Protein AF-A0A9E4RJ69-F1 (afdb_monomer_lite)

pLDDT: mean 90.17, std 10.04, range [45.06, 98.38]

Foldseek 3Di:
DDDDDDAQWPDNVDAPPVTDGNPPDPVSVVVNVVVVCDPDHDCVPDDDDPVCVVVVVVVVLVVVQVVCVVVVHHGPPDDDDPPDDDDCPCVVVVVVVVVVVVVVVVVVD

Radius of gyration: 20.39 Å; chains: 1; bounding box: 52×43×47 Å

Structure (mmCIF, N/CA/C/O backbone):
data_AF-A0A9E4RJ69-F1
#
_entry.id   AF-A0A9E4RJ69-F1
#
loop_
_atom_site.group_PDB
_atom_site.id
_atom_site.type_symbol
_atom_site.label_atom_id
_atom_site.label_alt_id
_atom_site.label_comp_id
_atom_site.label_asym_id
_atom_site.label_entity_id
_atom_site.label_seq_id
_atom_site.pdbx_PDB_ins_code
_atom_site.Cartn_x
_atom_site.Cartn_y
_atom_site.Cartn_z
_atom_site.occupancy
_atom_site.B_iso_or_equiv
_atom_site.auth_seq_id
_atom_site.auth_comp_id
_atom_site.auth_asym_id
_atom_site.auth_atom_id
_atom_site.pdbx_PDB_model_num
ATOM 1 N N . GLU A 1 1 ? 2.778 24.071 -8.320 1.00 81.25 1 GLU A N 1
ATOM 2 C CA . GLU A 1 1 ? 2.740 23.656 -9.735 1.00 81.25 1 GLU A CA 1
ATOM 3 C C . GLU A 1 1 ? 2.810 22.138 -9.754 1.00 81.25 1 GLU A C 1
ATOM 5 O O . GLU A 1 1 ? 3.580 21.596 -8.971 1.00 81.25 1 GLU A O 1
ATOM 10 N N . ILE A 1 2 ? 1.925 21.459 -10.487 1.00 87.00 2 ILE A N 1
ATOM 11 C CA . ILE A 1 2 ? 1.915 19.990 -10.557 1.00 87.00 2 ILE A CA 1
ATOM 12 C C . ILE A 1 2 ? 2.711 19.604 -11.798 1.00 87.00 2 ILE A C 1
ATOM 14 O O . ILE A 1 2 ? 2.325 19.977 -12.904 1.00 87.00 2 ILE A O 1
ATOM 18 N N . THR A 1 3 ? 3.806 18.877 -11.606 1.00 88.12 3 THR A N 1
ATOM 19 C CA . THR A 1 3 ? 4.625 18.344 -12.698 1.00 88.12 3 THR A CA 1
ATOM 20 C C . THR A 1 3 ? 4.252 16.886 -12.918 1.00 88.12 3 THR A C 1
ATOM 22 O O . THR A 1 3 ? 4.250 16.104 -11.969 1.00 88.12 3 THR A O 1
ATOM 25 N N . PHE A 1 4 ? 3.929 16.527 -14.158 1.00 85.69 4 PHE A N 1
ATOM 26 C CA . PHE A 1 4 ? 3.697 15.140 -14.548 1.00 85.69 4 PHE A CA 1
ATOM 27 C C . PHE A 1 4 ? 5.007 14.513 -15.021 1.00 85.69 4 PHE A C 1
ATOM 29 O O . PHE A 1 4 ? 5.811 15.176 -15.675 1.00 85.69 4 PHE A O 1
ATOM 36 N N . GLU A 1 5 ? 5.221 13.250 -14.668 1.00 84.69 5 GLU A N 1
ATOM 37 C CA . GLU A 1 5 ? 6.328 12.455 -15.199 1.00 84.69 5 GLU A CA 1
ATOM 38 C C . GLU A 1 5 ? 6.026 12.010 -16.637 1.00 84.69 5 GLU A C 1
ATOM 40 O O . GLU A 1 5 ? 4.860 11.911 -17.035 1.00 84.69 5 GLU A O 1
ATOM 45 N N . ASP A 1 6 ? 7.078 11.733 -17.411 1.00 89.19 6 ASP A N 1
ATOM 46 C CA . ASP A 1 6 ? 6.935 11.190 -18.761 1.00 89.19 6 ASP A CA 1
ATOM 47 C C . ASP A 1 6 ? 6.213 9.829 -18.731 1.00 89.19 6 ASP A C 1
ATOM 49 O O . ASP A 1 6 ? 6.414 9.030 -17.807 1.00 89.19 6 ASP A O 1
ATOM 53 N N . PRO A 1 7 ? 5.379 9.523 -19.740 1.00 91.62 7 PRO A N 1
ATOM 54 C CA . PRO A 1 7 ? 4.653 8.266 -19.780 1.00 91.62 7 PRO A CA 1
ATOM 55 C C . PRO A 1 7 ? 5.598 7.064 -19.877 1.00 91.62 7 PRO A C 1
ATOM 57 O O . PRO A 1 7 ? 6.557 7.044 -20.645 1.00 91.62 7 PRO A O 1
ATOM 60 N N . ILE A 1 8 ? 5.262 6.000 -19.148 1.00 94.44 8 ILE A N 1
ATOM 61 C CA . ILE A 1 8 ? 6.026 4.744 -19.123 1.00 94.44 8 ILE A CA 1
ATOM 62 C C . ILE A 1 8 ? 5.605 3.738 -20.212 1.00 94.44 8 ILE A C 1
ATOM 64 O O . ILE A 1 8 ? 5.983 2.567 -20.148 1.00 94.44 8 ILE A O 1
ATOM 68 N N . LYS A 1 9 ? 4.799 4.163 -21.192 1.00 95.75 9 LYS A N 1
ATOM 69 C CA . LYS A 1 9 ? 4.243 3.338 -22.280 1.00 95.75 9 LYS A CA 1
ATOM 70 C C . LYS A 1 9 ? 4.507 4.001 -23.632 1.00 95.75 9 LYS A C 1
ATOM 72 O O . LYS A 1 9 ? 4.456 5.224 -23.716 1.00 95.75 9 LYS A O 1
ATOM 77 N N . GLU A 1 10 ? 4.749 3.206 -24.679 1.00 95.44 10 GLU A N 1
ATOM 78 C CA . GLU A 1 10 ? 4.923 3.713 -26.057 1.00 95.44 10 GLU A CA 1
ATOM 79 C C . GLU A 1 10 ? 3.666 4.446 -26.558 1.00 95.44 10 GLU A C 1
ATOM 81 O O . GLU A 1 10 ? 3.752 5.530 -27.128 1.00 95.44 10 GLU A O 1
ATOM 86 N N . ASP A 1 11 ? 2.496 3.859 -26.301 1.00 95.50 11 ASP A N 1
ATOM 87 C CA . ASP A 1 11 ? 1.180 4.482 -26.463 1.00 95.50 11 ASP A CA 1
ATOM 88 C C . ASP A 1 11 ? 0.513 4.576 -25.075 1.00 95.50 11 ASP A C 1
ATOM 90 O O . ASP A 1 11 ? 0.130 3.531 -24.529 1.00 95.50 11 ASP A O 1
ATOM 94 N N . PRO A 1 12 ? 0.426 5.777 -24.464 1.00 92.38 12 PRO A N 1
ATOM 95 C CA . PRO A 1 12 ? -0.092 5.964 -23.105 1.00 92.38 12 PRO A CA 1
ATOM 96 C C . PRO A 1 12 ? -1.575 5.621 -22.933 1.00 92.38 12 PRO A C 1
ATOM 98 O O . PRO A 1 12 ? -1.985 5.238 -21.835 1.00 92.38 12 PRO A O 1
ATOM 101 N N . GLU A 1 13 ? -2.360 5.724 -24.008 1.00 93.75 13 GLU A N 1
ATOM 102 C CA . GLU A 1 13 ? -3.819 5.543 -23.995 1.00 93.75 13 GLU A CA 1
ATOM 103 C C . GLU A 1 13 ? -4.234 4.068 -24.032 1.00 93.75 13 GLU A C 1
ATOM 105 O O . GLU A 1 13 ? -5.389 3.719 -23.785 1.00 93.75 13 GLU A O 1
ATOM 110 N N . LYS A 1 14 ? -3.292 3.180 -24.350 1.00 93.56 14 LYS A N 1
ATOM 111 C CA . LYS A 1 14 ? -3.516 1.738 -24.420 1.00 93.56 14 LYS A CA 1
ATOM 112 C C . LYS A 1 14 ? -2.997 1.047 -23.166 1.00 93.56 14 LYS A C 1
ATOM 114 O O . LYS A 1 14 ? -2.117 1.552 -22.466 1.00 93.56 14 LYS A O 1
ATOM 119 N N . SER A 1 15 ? -3.533 -0.134 -22.897 1.00 91.56 15 SER A N 1
ATOM 120 C CA . SER A 1 15 ? -3.028 -1.037 -21.863 1.00 91.56 15 SER A CA 1
ATOM 121 C C . SER A 1 15 ? -2.344 -2.236 -22.507 1.00 91.56 15 SER A C 1
ATOM 123 O O . SER A 1 15 ? -2.249 -2.347 -23.727 1.00 91.56 15 SER A O 1
ATOM 125 N N . HIS A 1 16 ? -1.777 -3.107 -21.681 1.00 89.25 16 HIS A N 1
ATOM 126 C CA . HIS A 1 16 ? -1.263 -4.381 -22.157 1.00 89.25 16 HIS A CA 1
ATOM 127 C C . HIS A 1 16 ? -2.414 -5.315 -22.575 1.00 89.25 16 HIS A C 1
ATOM 129 O O . HIS A 1 16 ? -3.365 -5.452 -21.799 1.00 89.25 16 HIS A O 1
ATOM 135 N N . PRO A 1 17 ? -2.279 -6.066 -23.689 1.00 92.81 17 PRO A N 1
ATOM 136 C CA . PRO A 1 17 ? -1.079 -6.226 -24.527 1.00 92.81 17 PRO A CA 1
ATOM 137 C C . PRO A 1 17 ? -0.951 -5.241 -25.704 1.00 92.81 17 PRO A C 1
ATOM 139 O O . PRO A 1 17 ? -0.024 -5.372 -26.503 1.00 92.81 17 PRO A O 1
ATOM 142 N N . GLU A 1 18 ? -1.863 -4.280 -25.853 1.00 95.56 18 GLU A N 1
ATOM 143 C CA . GLU A 1 18 ? -1.947 -3.386 -27.017 1.00 95.56 18 GLU A CA 1
ATOM 144 C C . GLU A 1 18 ? -0.856 -2.298 -27.070 1.00 95.56 18 GLU A C 1
ATOM 146 O O . GLU A 1 18 ? -0.714 -1.618 -28.089 1.00 95.56 18 GLU A O 1
ATOM 151 N N . THR A 1 19 ? -0.078 -2.134 -25.999 1.00 95.50 19 THR A N 1
ATOM 152 C CA . THR A 1 19 ? 1.088 -1.243 -25.917 1.00 95.50 19 THR A CA 1
ATOM 153 C C . THR A 1 19 ? 2.246 -1.907 -25.179 1.00 95.50 19 THR A C 1
ATOM 155 O O . THR A 1 19 ? 2.074 -2.910 -24.480 1.00 95.50 19 THR A O 1
ATOM 158 N N . ARG A 1 20 ? 3.445 -1.341 -25.331 1.00 95.06 20 ARG A N 1
ATOM 159 C CA . ARG A 1 20 ? 4.662 -1.792 -24.648 1.00 95.06 20 ARG A CA 1
ATOM 160 C C . ARG A 1 20 ? 5.077 -0.804 -23.570 1.00 95.06 20 ARG A C 1
ATOM 162 O O . ARG A 1 20 ? 4.944 0.406 -23.736 1.00 95.06 20 ARG A O 1
ATOM 169 N N . PHE A 1 21 ? 5.621 -1.346 -22.485 1.00 95.94 21 PHE A N 1
ATOM 170 C CA . PHE A 1 21 ? 6.162 -0.568 -21.378 1.00 95.94 21 PHE A CA 1
ATOM 171 C C . PHE A 1 21 ? 7.646 -0.252 -21.578 1.00 95.94 21 PHE A C 1
ATOM 173 O O . PHE A 1 21 ? 8.420 -1.089 -22.047 1.00 95.94 21 PHE A O 1
ATOM 180 N N . ILE A 1 22 ? 8.047 0.941 -21.150 1.00 95.62 22 ILE A N 1
ATOM 181 C CA . ILE A 1 22 ? 9.424 1.436 -21.158 1.00 95.62 22 ILE A CA 1
ATOM 182 C C . ILE A 1 22 ? 10.045 1.141 -19.783 1.00 95.62 22 ILE A C 1
ATOM 184 O O . ILE A 1 22 ? 9.819 1.857 -18.811 1.00 95.62 22 ILE A O 1
ATOM 188 N N . LEU A 1 23 ? 10.836 0.071 -19.673 1.00 94.75 23 LEU A N 1
ATOM 189 C CA . LEU A 1 23 ? 11.252 -0.527 -18.388 1.00 94.75 23 LEU A CA 1
ATOM 190 C C . LEU A 1 23 ? 12.640 -0.082 -17.881 1.00 94.75 23 LEU A C 1
ATOM 192 O O . LEU A 1 23 ? 13.362 -0.854 -17.247 1.00 94.75 23 LEU A O 1
ATOM 196 N N . HIS A 1 24 ? 13.044 1.155 -18.175 1.00 93.62 24 HIS A N 1
ATOM 197 C CA . HIS A 1 24 ? 14.380 1.667 -17.834 1.00 93.62 24 HIS A CA 1
ATOM 198 C C . HIS A 1 24 ? 14.538 2.131 -16.378 1.00 93.62 24 HIS A C 1
ATOM 200 O O . HIS A 1 24 ? 15.657 2.428 -15.962 1.00 93.62 24 HIS A O 1
ATOM 206 N N . SER A 1 25 ? 13.456 2.185 -15.596 1.00 91.44 25 SER A N 1
ATOM 207 C CA . SER A 1 25 ? 13.493 2.556 -14.182 1.00 91.44 25 SER A CA 1
ATOM 208 C C . SER A 1 25 ? 12.778 1.517 -13.320 1.00 91.44 25 SER A C 1
ATOM 210 O O . SER A 1 25 ? 11.926 0.770 -13.797 1.00 91.44 25 SER A O 1
ATOM 212 N N . VAL A 1 26 ? 13.115 1.477 -12.029 1.00 91.50 26 VAL A N 1
ATOM 213 C CA . VAL A 1 26 ? 12.423 0.614 -11.056 1.00 91.50 26 VAL A CA 1
ATOM 214 C C . VAL A 1 26 ? 10.936 0.968 -10.998 1.00 91.50 26 VAL A C 1
ATOM 216 O O . VAL A 1 26 ? 10.091 0.084 -11.074 1.00 91.50 26 VAL A O 1
ATOM 219 N N . ASN A 1 27 ? 10.612 2.264 -10.988 1.00 91.31 27 ASN A N 1
ATOM 220 C CA . ASN A 1 27 ? 9.226 2.726 -10.972 1.00 91.31 27 ASN A CA 1
ATOM 221 C C . ASN A 1 27 ? 8.441 2.226 -12.189 1.00 91.31 27 ASN A C 1
ATOM 223 O O . ASN A 1 27 ? 7.310 1.776 -12.031 1.00 91.31 27 ASN A O 1
ATOM 227 N N . SER A 1 28 ? 9.022 2.267 -13.394 1.00 94.00 28 SER A N 1
ATOM 228 C CA . SER A 1 28 ? 8.312 1.801 -14.587 1.00 94.00 28 SER A CA 1
ATOM 229 C C . SER A 1 28 ? 8.172 0.277 -14.635 1.00 94.00 28 SER A C 1
ATOM 231 O O . SER A 1 28 ? 7.177 -0.231 -15.151 1.00 94.00 28 SER A O 1
ATOM 233 N N . GLN A 1 29 ? 9.116 -0.458 -14.039 1.00 95.00 29 GLN A N 1
ATOM 234 C CA . GLN A 1 29 ? 9.014 -1.907 -13.840 1.00 95.00 29 GLN A CA 1
ATOM 235 C C . GLN A 1 29 ? 7.881 -2.281 -12.879 1.00 95.00 29 GLN A C 1
ATOM 237 O O . GLN A 1 29 ? 7.063 -3.141 -13.215 1.00 95.00 29 GLN A O 1
ATOM 242 N N . ASP A 1 30 ? 7.784 -1.602 -11.737 1.00 95.62 30 ASP A N 1
ATOM 243 C CA . ASP A 1 30 ? 6.727 -1.842 -10.752 1.00 95.62 30 ASP A CA 1
ATOM 244 C C . ASP A 1 30 ? 5.348 -1.446 -11.290 1.00 95.62 30 ASP A C 1
ATOM 246 O O . ASP A 1 30 ? 4.390 -2.212 -11.183 1.00 95.62 30 ASP A O 1
ATOM 250 N N . GLN A 1 31 ? 5.244 -0.286 -11.943 1.00 93.44 31 GLN A N 1
ATOM 251 C CA . GLN A 1 31 ? 3.994 0.182 -12.546 1.00 93.44 31 GLN A CA 1
ATOM 252 C C . GLN A 1 31 ? 3.482 -0.780 -13.625 1.00 93.44 31 GLN A C 1
ATOM 254 O O . GLN A 1 31 ? 2.292 -1.099 -13.639 1.00 93.44 31 GLN A O 1
ATOM 259 N N . MET A 1 32 ? 4.371 -1.306 -14.478 1.00 95.56 32 MET A N 1
ATOM 260 C CA . MET A 1 32 ? 4.012 -2.354 -15.436 1.00 95.56 32 MET A CA 1
ATOM 261 C C . MET A 1 32 ? 3.453 -3.591 -14.725 1.00 95.56 32 MET A C 1
ATOM 263 O O . MET A 1 32 ? 2.393 -4.101 -15.100 1.00 95.56 32 MET A O 1
ATOM 267 N N . ALA A 1 33 ? 4.128 -4.058 -13.671 1.00 94.94 33 ALA A N 1
ATOM 268 C CA . ALA A 1 33 ? 3.688 -5.218 -12.905 1.00 94.94 33 ALA A CA 1
ATOM 269 C C . ALA A 1 33 ? 2.340 -4.983 -12.198 1.00 94.94 33 ALA A C 1
ATOM 271 O O . ALA A 1 33 ? 1.585 -5.933 -11.992 1.00 94.94 33 ALA A O 1
ATOM 272 N N . TRP A 1 34 ? 2.007 -3.745 -11.824 1.00 93.00 34 TRP A N 1
ATOM 273 C CA . TRP A 1 34 ? 0.706 -3.403 -11.243 1.00 93.00 34 TRP A CA 1
ATOM 274 C C . TRP A 1 34 ? -0.405 -3.342 -12.293 1.00 93.00 34 TRP A C 1
ATOM 276 O O . TRP A 1 34 ? -1.435 -3.990 -12.109 1.00 93.00 34 TRP A O 1
ATOM 286 N N . GLU A 1 35 ? -0.203 -2.613 -13.396 1.00 93.50 35 GLU A N 1
ATOM 287 C CA . GLU A 1 35 ? -1.229 -2.406 -14.434 1.00 93.50 35 GLU A CA 1
ATOM 288 C C . GLU A 1 35 ? -1.636 -3.731 -15.094 1.00 93.50 35 GLU A C 1
ATOM 290 O O . GLU A 1 35 ? -2.820 -4.006 -15.298 1.00 93.50 35 GLU A O 1
ATOM 295 N N . THR A 1 36 ? -0.662 -4.598 -15.373 1.00 93.81 36 THR A N 1
ATOM 296 C CA . THR A 1 36 ? -0.889 -5.870 -16.081 1.00 93.81 36 THR A CA 1
ATOM 297 C C . THR A 1 36 ? -1.700 -6.899 -15.286 1.00 93.81 36 THR A C 1
ATOM 299 O O . THR A 1 36 ? -2.207 -7.855 -15.871 1.00 93.81 36 THR A O 1
ATOM 302 N N . GLN A 1 37 ? -1.910 -6.695 -13.980 1.00 92.31 37 GLN A N 1
ATOM 303 C CA . GLN A 1 37 ? -2.815 -7.523 -13.168 1.00 92.31 37 GLN A CA 1
ATOM 304 C C . GLN A 1 37 ? -4.303 -7.196 -13.396 1.00 92.31 37 GLN A C 1
ATOM 306 O O . GLN A 1 37 ? -5.176 -7.863 -12.827 1.00 92.31 37 GLN A O 1
ATOM 311 N N . GLY A 1 38 ? -4.590 -6.172 -14.204 1.00 90.50 38 GLY A N 1
ATOM 312 C CA . GLY A 1 38 ? -5.923 -5.696 -14.546 1.00 90.50 38 GLY A CA 1
ATOM 313 C C . GLY A 1 38 ? -6.527 -4.738 -13.507 1.00 90.50 38 GLY A C 1
ATOM 314 O O . GLY A 1 38 ? -6.050 -4.670 -12.373 1.00 90.50 38 GLY A O 1
ATOM 315 N N . PRO A 1 39 ? -7.615 -4.021 -13.860 1.00 89.25 39 PRO A N 1
ATOM 316 C CA . PRO A 1 39 ? -8.204 -2.975 -13.012 1.00 89.25 39 PRO A CA 1
ATOM 317 C C . PRO A 1 39 ? -8.651 -3.463 -11.628 1.00 89.25 39 PRO A C 1
ATOM 319 O O . PRO A 1 39 ? -8.515 -2.755 -10.634 1.00 89.25 39 PRO A O 1
ATOM 322 N N . ILE A 1 40 ? -9.191 -4.685 -11.564 1.00 91.12 40 ILE A N 1
ATOM 323 C CA . ILE A 1 40 ? -9.533 -5.386 -10.325 1.00 91.12 40 ILE A CA 1
ATOM 324 C C . ILE A 1 40 ? -9.065 -6.827 -10.479 1.00 91.12 40 ILE A C 1
ATOM 326 O O . ILE A 1 40 ? -9.705 -7.645 -11.141 1.00 91.12 40 ILE A O 1
ATOM 330 N N . SER A 1 41 ? -7.931 -7.151 -9.872 1.00 90.38 41 SER A N 1
ATOM 331 C CA . SER A 1 41 ? -7.358 -8.490 -9.987 1.00 90.38 41 SER A CA 1
ATOM 332 C C . SER A 1 41 ? -8.173 -9.518 -9.196 1.00 90.38 41 SER A C 1
ATOM 334 O O . SER A 1 41 ? -8.478 -9.316 -8.016 1.00 90.38 41 SER A O 1
ATOM 336 N N . ASN A 1 42 ? -8.468 -10.668 -9.806 1.00 91.75 42 ASN A N 1
ATOM 337 C CA . ASN A 1 42 ? -9.126 -11.780 -9.121 1.00 91.75 42 ASN A CA 1
ATOM 338 C C . ASN A 1 42 ? -8.152 -12.500 -8.169 1.00 91.75 42 ASN A C 1
ATOM 340 O O . ASN A 1 42 ? -7.424 -13.409 -8.563 1.00 91.75 42 ASN A O 1
ATOM 344 N N . ARG A 1 43 ? -8.169 -12.120 -6.888 1.00 90.88 43 ARG A N 1
ATOM 345 C CA . ARG A 1 43 ? -7.283 -12.690 -5.857 1.00 90.88 43 ARG A CA 1
ATOM 346 C C . ARG A 1 43 ? -7.713 -14.064 -5.335 1.00 90.88 43 ARG A C 1
ATOM 348 O O . ARG A 1 43 ? -6.981 -14.648 -4.544 1.00 90.88 43 ARG A O 1
ATOM 355 N N . ALA A 1 44 ? -8.869 -14.594 -5.745 1.00 89.06 44 ALA A N 1
ATOM 356 C CA . ALA A 1 44 ? -9.327 -15.912 -5.292 1.00 89.06 44 ALA A CA 1
ATOM 357 C C . ALA A 1 44 ? -8.496 -17.068 -5.880 1.00 89.06 44 ALA A C 1
ATOM 359 O O . ALA A 1 44 ? -8.442 -18.140 -5.287 1.00 89.06 44 ALA A O 1
ATOM 360 N N . ALA A 1 45 ? -7.842 -16.842 -7.023 1.00 90.00 45 ALA A N 1
ATOM 361 C CA . ALA A 1 45 ? -6.989 -17.820 -7.701 1.00 90.00 45 ALA A CA 1
ATOM 362 C C . ALA A 1 45 ? -5.488 -17.662 -7.375 1.00 90.00 45 ALA A C 1
ATOM 364 O O . ALA A 1 45 ? -4.644 -18.354 -7.945 1.00 90.00 45 ALA A O 1
ATOM 365 N N . GLU A 1 46 ? -5.134 -16.722 -6.499 1.00 92.44 46 GLU A N 1
ATOM 366 C CA . GLU A 1 46 ? -3.744 -16.407 -6.181 1.00 92.44 46 GLU A CA 1
ATOM 367 C C . GLU A 1 46 ? -3.154 -17.429 -5.200 1.00 92.44 46 GLU A C 1
ATOM 369 O O . GLU A 1 46 ? -3.742 -17.726 -4.160 1.00 92.44 46 GLU A O 1
ATOM 374 N N . HIS A 1 47 ? -1.969 -17.949 -5.523 1.00 94.12 47 HIS A N 1
ATOM 375 C CA . HIS A 1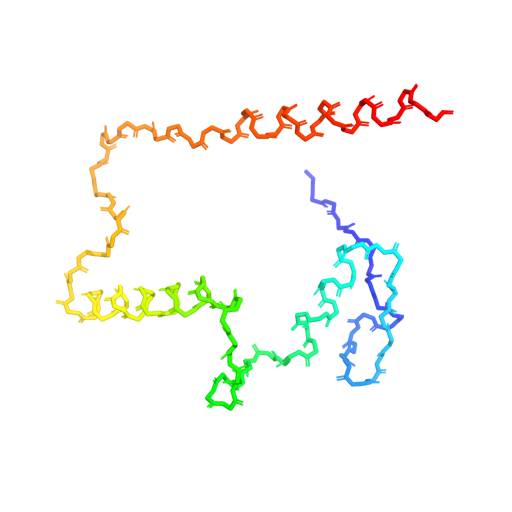 47 ? -1.268 -18.944 -4.713 1.00 94.12 47 HIS A CA 1
ATOM 376 C C . HIS A 1 47 ? -0.122 -18.272 -3.954 1.00 94.12 47 HIS A C 1
ATOM 378 O O . HIS A 1 47 ? 0.971 -18.103 -4.487 1.00 94.12 47 HIS A O 1
ATOM 384 N N . LEU A 1 48 ? -0.390 -17.866 -2.712 1.00 95.00 48 LEU A N 1
ATOM 385 C CA . LEU A 1 48 ? 0.591 -17.210 -1.847 1.00 95.00 48 LEU A CA 1
ATOM 386 C C . LEU A 1 48 ? 1.504 -18.237 -1.167 1.00 95.00 48 LEU A C 1
ATOM 388 O O . LEU A 1 48 ? 1.033 -19.243 -0.631 1.00 95.00 48 LEU A O 1
ATOM 392 N N . SER A 1 49 ? 2.806 -17.962 -1.162 1.00 95.75 49 SER A N 1
ATOM 393 C CA . SER A 1 49 ? 3.827 -18.786 -0.519 1.00 95.75 49 SER A CA 1
ATOM 394 C C . SER A 1 49 ? 4.204 -18.238 0.863 1.00 95.75 49 SER A C 1
ATOM 396 O O . SER A 1 49 ? 3.644 -17.265 1.371 1.00 95.75 49 SER A O 1
ATOM 398 N N . TYR A 1 50 ? 5.178 -18.872 1.514 1.00 96.88 50 TYR A N 1
ATOM 399 C CA . TYR A 1 50 ? 5.633 -18.501 2.854 1.00 96.88 50 TYR A CA 1
ATOM 400 C C . TYR A 1 50 ? 6.230 -17.083 2.928 1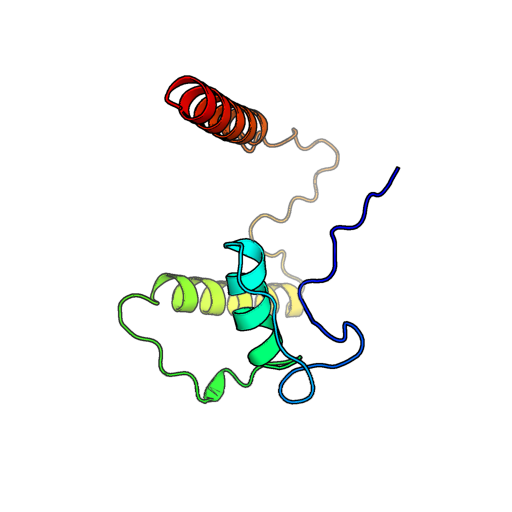.00 96.88 50 TYR A C 1
ATOM 402 O O . TYR A 1 50 ? 6.119 -16.423 3.961 1.00 96.88 50 TYR A O 1
ATOM 410 N N . SER A 1 51 ? 6.831 -16.582 1.847 1.00 97.44 51 SER A N 1
ATOM 411 C CA . SER A 1 51 ? 7.317 -15.196 1.764 1.00 97.44 51 SER A CA 1
ATOM 412 C C . SER A 1 51 ? 6.185 -14.164 1.820 1.00 97.44 51 SER A C 1
ATOM 414 O O . SER A 1 51 ? 6.404 -13.038 2.255 1.00 97.44 51 SER A O 1
ATOM 416 N N . ASP A 1 52 ? 4.957 -14.554 1.476 1.00 97.00 52 ASP A N 1
ATOM 417 C CA . ASP A 1 52 ? 3.808 -13.653 1.346 1.00 97.00 52 ASP A CA 1
ATOM 418 C C . ASP A 1 52 ? 3.003 -13.504 2.645 1.00 97.00 52 ASP A C 1
ATOM 420 O O . ASP A 1 52 ? 1.881 -12.991 2.653 1.00 97.00 52 ASP A O 1
ATOM 424 N N . ARG A 1 53 ? 3.555 -13.929 3.788 1.00 96.88 53 ARG A N 1
ATOM 425 C CA . ARG A 1 53 ? 2.868 -13.847 5.090 1.00 96.88 53 ARG A CA 1
ATOM 426 C C . ARG A 1 53 ? 2.416 -12.428 5.430 1.00 96.88 53 ARG A C 1
ATOM 428 O O . ARG A 1 53 ? 1.332 -12.266 5.983 1.00 96.88 53 ARG A O 1
ATOM 435 N N . GLY A 1 54 ? 3.196 -11.411 5.059 1.00 97.56 54 GLY A N 1
ATOM 436 C CA . GLY A 1 54 ? 2.808 -10.007 5.225 1.00 97.56 54 GLY A CA 1
ATOM 437 C C . GLY A 1 54 ? 1.539 -9.647 4.445 1.00 97.56 54 GLY A C 1
ATOM 438 O O . GLY A 1 54 ? 0.644 -9.003 4.988 1.00 97.56 54 GLY A O 1
ATOM 439 N N . VAL A 1 55 ? 1.408 -10.144 3.212 1.00 96.00 55 VAL A N 1
ATOM 440 C CA . VAL A 1 55 ? 0.219 -9.944 2.367 1.00 96.00 55 VAL A CA 1
ATOM 441 C C . VAL A 1 55 ? -1.003 -10.614 2.992 1.00 96.00 55 VAL A C 1
ATOM 443 O O . VAL A 1 55 ? -2.076 -10.012 3.062 1.00 96.00 55 VAL A O 1
ATOM 446 N N . VAL A 1 56 ? -0.847 -11.843 3.492 1.00 95.81 56 VAL A N 1
ATOM 447 C CA . VAL A 1 56 ? -1.926 -12.569 4.181 1.00 95.81 56 VAL A CA 1
ATOM 448 C C . VAL A 1 56 ? -2.395 -11.808 5.424 1.00 95.81 56 VAL A C 1
ATOM 450 O O . VAL A 1 56 ? -3.600 -11.628 5.612 1.00 95.81 56 VAL A O 1
ATOM 453 N N . LEU A 1 57 ? -1.457 -11.331 6.249 1.00 96.88 57 LEU A N 1
ATOM 454 C CA . LEU A 1 57 ? -1.755 -10.559 7.457 1.00 96.88 57 LEU A CA 1
ATOM 455 C C . LEU A 1 57 ? -2.492 -9.260 7.129 1.00 96.88 57 LEU A C 1
ATOM 457 O O . LEU A 1 57 ? -3.543 -8.999 7.712 1.00 96.88 57 LEU A O 1
ATOM 461 N N . LEU A 1 58 ? -1.991 -8.495 6.156 1.00 96.56 58 LEU A N 1
ATOM 462 C CA . LEU A 1 58 ? -2.616 -7.251 5.713 1.00 96.56 58 LEU A CA 1
ATOM 463 C C . LEU A 1 58 ? -4.056 -7.488 5.245 1.00 96.56 58 LEU A C 1
ATOM 465 O O . LEU A 1 58 ? -4.973 -6.795 5.680 1.00 96.56 58 LEU A O 1
ATOM 469 N N . ARG A 1 59 ? -4.280 -8.499 4.397 1.00 95.75 59 ARG A N 1
ATOM 470 C CA . ARG A 1 59 ? -5.616 -8.816 3.867 1.00 95.75 59 ARG A CA 1
ATOM 471 C C . ARG A 1 59 ? -6.585 -9.242 4.953 1.00 95.75 59 ARG A C 1
ATOM 473 O O . ARG A 1 59 ? -7.737 -8.816 4.939 1.00 95.75 59 ARG A O 1
ATOM 480 N N . ARG A 1 60 ? -6.134 -10.086 5.882 1.00 95.50 60 ARG A N 1
ATOM 481 C CA . ARG A 1 60 ? -6.946 -10.498 7.026 1.00 95.50 60 ARG A CA 1
ATOM 482 C C . ARG A 1 60 ? -7.336 -9.284 7.865 1.00 95.50 60 ARG A C 1
ATOM 484 O O . ARG A 1 60 ? -8.519 -9.090 8.121 1.00 95.50 60 ARG A O 1
ATOM 491 N N . HIS A 1 61 ? -6.361 -8.452 8.219 1.00 97.19 61 HIS A N 1
ATOM 492 C CA . HIS A 1 61 ? -6.598 -7.282 9.052 1.00 97.19 61 HIS A CA 1
ATOM 493 C C . HIS A 1 61 ? -7.559 -6.289 8.392 1.00 97.19 61 HIS A C 1
ATOM 495 O O . HIS A 1 61 ? -8.498 -5.831 9.034 1.00 97.19 61 HIS A O 1
ATOM 501 N N . MET A 1 62 ? -7.381 -6.014 7.096 1.00 96.81 62 MET A N 1
ATOM 502 C CA . MET A 1 62 ? -8.268 -5.128 6.341 1.00 96.81 62 MET A CA 1
ATOM 503 C C . MET A 1 62 ? -9.713 -5.631 6.319 1.00 96.81 62 MET A C 1
ATOM 505 O O . MET A 1 62 ? -10.625 -4.840 6.540 1.00 96.81 62 MET A O 1
ATOM 509 N N . ARG A 1 63 ? -9.943 -6.937 6.113 1.00 97.12 63 ARG A N 1
ATOM 510 C CA . ARG A 1 63 ? -11.302 -7.507 6.181 1.00 97.12 63 ARG A CA 1
ATOM 511 C C . ARG A 1 63 ? -11.919 -7.328 7.564 1.00 97.12 63 ARG A C 1
ATOM 513 O O . ARG A 1 63 ? -13.037 -6.839 7.660 1.00 97.12 63 ARG A O 1
ATOM 520 N N . GLU A 1 64 ? -11.167 -7.636 8.618 1.00 98.06 64 GLU A N 1
ATOM 521 C CA . GLU A 1 64 ? -11.620 -7.437 10.000 1.00 98.06 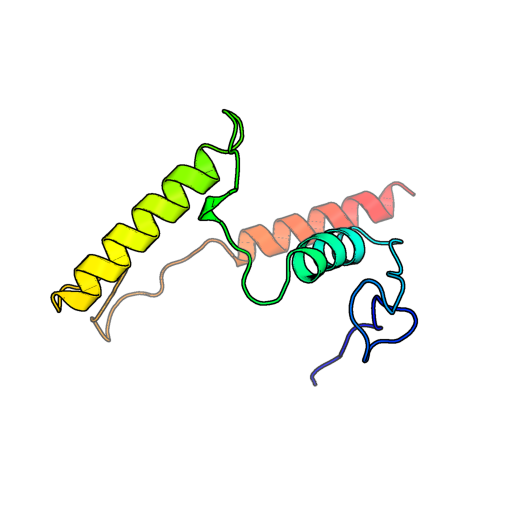64 GLU A CA 1
ATOM 522 C C . GLU A 1 64 ? -11.972 -5.960 10.276 1.00 98.06 64 GLU A C 1
ATOM 524 O O . GLU A 1 64 ? -12.967 -5.683 10.945 1.00 98.06 64 GLU A O 1
ATOM 529 N N . GLN A 1 65 ? -11.199 -5.000 9.746 1.00 98.12 65 GLN A N 1
ATOM 530 C CA . GLN A 1 65 ? -11.499 -3.569 9.900 1.00 98.12 65 GLN A CA 1
ATOM 531 C C . GLN A 1 65 ? -12.740 -3.141 9.105 1.00 98.12 65 GLN A C 1
ATOM 533 O O . GLN A 1 65 ? -13.550 -2.371 9.617 1.00 98.12 65 GLN A O 1
ATOM 538 N N . ILE A 1 66 ? -12.932 -3.664 7.891 1.00 98.06 66 ILE A N 1
ATOM 539 C CA . ILE A 1 66 ? -14.143 -3.418 7.092 1.00 98.06 66 ILE A CA 1
ATOM 540 C C . ILE A 1 66 ? -15.382 -3.927 7.837 1.00 98.06 66 ILE A C 1
ATOM 542 O O . ILE A 1 66 ? -16.374 -3.208 7.942 1.00 98.06 66 ILE A O 1
ATOM 546 N N . GLU A 1 67 ? -15.320 -5.131 8.405 1.00 98.38 67 GLU A N 1
ATOM 547 C CA . GLU A 1 67 ? -16.423 -5.709 9.177 1.00 98.38 67 GLU A CA 1
ATOM 548 C C . GLU A 1 67 ? -16.757 -4.883 10.430 1.00 98.38 67 GLU A C 1
ATOM 550 O O . GLU A 1 67 ? -17.932 -4.733 10.760 1.00 98.38 67 GLU A O 1
ATOM 555 N N . ARG A 1 68 ? -15.755 -4.314 11.120 1.00 97.75 68 ARG A N 1
ATOM 556 C CA . ARG A 1 68 ? -15.975 -3.380 12.246 1.00 97.75 68 ARG A CA 1
ATOM 557 C C . ARG A 1 68 ? -16.774 -2.160 11.806 1.00 97.75 68 ARG A C 1
ATOM 559 O O . ARG A 1 68 ?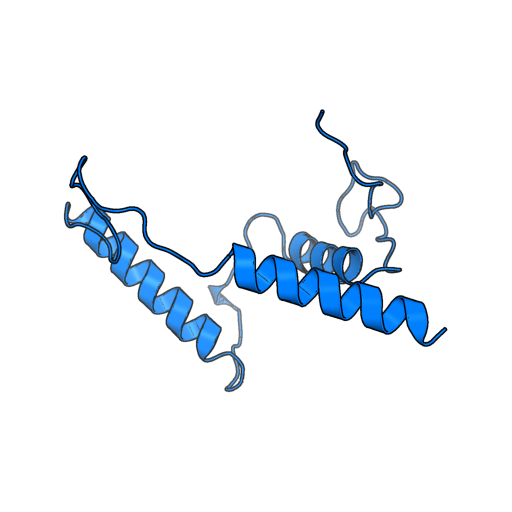 -17.820 -1.873 12.384 1.00 97.75 68 ARG A O 1
ATOM 566 N N . VAL A 1 69 ? -16.334 -1.508 10.731 1.00 97.81 69 VAL A N 1
ATOM 567 C CA . VAL A 1 69 ? -17.019 -0.330 10.181 1.00 97.81 69 VAL A CA 1
ATOM 568 C C . VAL A 1 69 ? -18.458 -0.664 9.786 1.00 97.81 69 VAL A C 1
ATOM 570 O O . VAL A 1 69 ? -19.371 0.101 10.083 1.00 97.81 69 VAL A O 1
ATOM 573 N N . GLN A 1 70 ? -18.697 -1.830 9.179 1.00 98.31 70 GLN A N 1
ATOM 574 C CA . GLN A 1 70 ? -20.048 -2.280 8.821 1.00 98.31 70 GLN A CA 1
ATOM 575 C C . GLN A 1 70 ? -20.964 -2.494 10.036 1.00 98.31 70 GLN A C 1
ATOM 577 O O . GLN A 1 70 ? -22.176 -2.331 9.916 1.00 98.31 70 GLN A O 1
ATOM 582 N N . ARG A 1 71 ? -20.403 -2.824 11.206 1.00 98.12 71 ARG A N 1
ATOM 583 C CA . ARG A 1 71 ? -21.138 -2.903 12.481 1.00 98.12 71 ARG A CA 1
ATOM 584 C C . ARG A 1 71 ? -21.315 -1.545 13.171 1.00 98.12 71 ARG A C 1
ATOM 586 O O . ARG A 1 71 ? -21.903 -1.493 14.247 1.00 98.12 71 ARG A O 1
ATOM 593 N N . GLY A 1 72 ? -20.829 -0.457 12.572 1.00 97.00 72 GLY A N 1
ATOM 594 C CA . GLY A 1 72 ? -20.829 0.875 13.178 1.00 97.00 72 GLY A CA 1
ATOM 595 C C . GLY A 1 72 ? -19.750 1.065 14.247 1.00 97.00 72 GLY A C 1
ATOM 596 O O . GLY A 1 72 ? -19.822 2.016 15.020 1.00 97.00 72 GLY A O 1
ATOM 597 N N . GLU A 1 73 ? -18.768 0.165 14.308 1.00 96.88 73 GLU A N 1
ATOM 598 C CA . GLU A 1 73 ? -17.611 0.275 15.193 1.00 96.88 73 GLU A CA 1
ATOM 599 C C . GLU A 1 73 ? -16.489 1.069 14.514 1.00 96.88 73 GLU A C 1
ATOM 601 O O . GLU A 1 73 ? -16.370 1.103 13.286 1.00 96.88 73 GLU A O 1
ATOM 606 N N . ASP A 1 74 ? -15.611 1.655 15.324 1.00 96.19 74 ASP A N 1
ATOM 607 C CA . ASP A 1 74 ? -14.433 2.352 14.819 1.00 96.19 74 ASP A CA 1
ATOM 608 C C . ASP A 1 74 ? -13.340 1.350 14.389 1.00 96.19 74 ASP A C 1
ATOM 610 O O . ASP A 1 74 ? -13.044 0.388 15.115 1.00 96.19 74 ASP A O 1
ATOM 614 N N . PRO A 1 75 ? -12.710 1.547 13.215 1.00 96.50 75 PRO A N 1
ATOM 615 C CA . PRO A 1 75 ? -11.573 0.740 12.807 1.00 96.50 75 PRO A CA 1
ATOM 616 C C . PRO A 1 75 ? -10.329 1.115 13.621 1.00 96.50 75 PRO A C 1
ATOM 618 O O . PRO A 1 75 ? -10.249 2.161 14.269 1.00 96.50 75 PRO A O 1
ATOM 621 N N . LEU A 1 76 ? -9.321 0.250 13.582 1.00 93.62 76 LEU A N 1
ATOM 622 C CA . LEU A 1 76 ? -8.057 0.494 14.262 1.00 93.62 76 LEU A CA 1
ATOM 623 C C . LEU A 1 76 ? -7.387 1.779 13.751 1.00 93.62 76 LEU A C 1
ATOM 625 O O . LEU A 1 76 ? -7.340 2.037 12.551 1.00 93.62 76 LEU A O 1
ATOM 629 N N . GLY A 1 77 ? -6.854 2.574 14.681 1.00 88.75 77 GLY A N 1
ATOM 630 C CA . GLY A 1 77 ? -6.188 3.843 14.372 1.00 88.75 77 GLY A CA 1
ATOM 631 C C . GLY A 1 77 ? -7.142 5.005 14.089 1.00 88.75 77 GLY A C 1
ATOM 632 O O . GLY A 1 77 ? -6.682 6.097 13.768 1.00 88.75 77 GLY A O 1
ATOM 633 N N . TYR A 1 78 ? -8.455 4.803 14.219 1.00 92.50 78 TYR A N 1
ATOM 634 C CA . TYR A 1 78 ? -9.420 5.876 14.046 1.00 92.50 78 TYR A CA 1
ATOM 635 C C . TYR A 1 78 ? -9.459 6.787 15.280 1.00 92.50 78 TYR A C 1
ATOM 637 O O . TYR A 1 78 ? -9.810 6.350 16.376 1.00 92.50 78 TYR A O 1
ATOM 645 N N . GLN A 1 79 ? -9.089 8.056 15.099 1.00 91.00 79 GLN A N 1
ATOM 646 C CA . GLN A 1 79 ? -9.116 9.083 16.140 1.00 91.00 79 GLN A CA 1
ATOM 647 C C . GLN A 1 79 ? -10.203 10.125 15.855 1.00 91.00 79 GLN A C 1
ATOM 649 O O . GLN A 1 79 ? -10.250 10.689 14.763 1.00 91.00 79 GLN A O 1
ATOM 654 N N . ARG A 1 80 ? -11.073 10.376 16.844 1.00 89.19 80 ARG A N 1
ATOM 655 C CA . ARG A 1 80 ? -12.205 11.326 16.756 1.00 89.19 80 ARG A CA 1
ATOM 656 C C . ARG A 1 80 ? -11.965 12.633 17.509 1.00 89.19 80 ARG A C 1
ATOM 658 O O . ARG A 1 80 ? -12.755 13.560 17.350 1.00 89.19 80 ARG A O 1
ATOM 665 N N . ASP A 1 81 ? -10.936 12.695 18.351 1.00 92.88 81 ASP A N 1
ATOM 666 C CA . ASP A 1 81 ? -10.677 13.861 19.192 1.00 92.88 81 ASP A CA 1
ATOM 667 C C . ASP A 1 81 ? -10.150 15.039 18.348 1.00 92.88 81 ASP A C 1
ATOM 669 O O . ASP A 1 81 ? -9.063 14.937 17.774 1.00 92.88 81 ASP A O 1
ATOM 673 N N . PRO A 1 82 ? -10.880 16.170 18.265 1.00 91.88 82 PRO A N 1
ATOM 674 C CA . PRO A 1 82 ? -10.420 17.346 17.529 1.00 91.88 82 PRO A CA 1
ATOM 675 C C . PRO A 1 82 ? -9.177 18.000 18.155 1.00 91.88 82 PRO A C 1
ATOM 677 O O . PRO A 1 82 ? -8.499 18.770 17.480 1.00 91.88 82 PRO A O 1
ATOM 680 N N . GLY A 1 83 ? -8.883 17.719 19.429 1.00 95.00 83 GLY A N 1
ATOM 681 C CA . GLY A 1 83 ? -7.685 18.165 20.137 1.00 95.00 83 GLY A CA 1
ATOM 682 C C . GLY A 1 83 ? -6.547 17.144 20.140 1.00 95.00 83 GLY A C 1
ATOM 683 O O . GLY A 1 83 ? -5.556 17.362 20.841 1.00 95.00 83 GLY A O 1
ATOM 684 N N . HIS A 1 84 ? -6.665 16.039 19.394 1.00 91.62 84 HIS A N 1
ATOM 685 C CA . HIS A 1 84 ? -5.638 15.005 19.388 1.00 91.62 84 HIS A CA 1
ATOM 686 C C . HIS A 1 84 ? -4.290 15.582 18.926 1.00 91.62 84 HIS A C 1
ATOM 688 O O . HIS A 1 84 ? -4.231 16.236 17.878 1.00 91.62 84 HIS A O 1
ATOM 694 N N . PRO A 1 85 ? -3.185 15.332 19.654 1.00 91.88 85 PRO A N 1
ATOM 695 C CA . PRO A 1 85 ? -1.874 15.801 19.230 1.00 91.88 85 PRO A CA 1
ATOM 696 C C . PRO A 1 85 ? -1.497 15.196 17.874 1.00 91.88 85 PRO A C 1
ATOM 698 O O . PRO A 1 85 ? -1.824 14.046 17.569 1.00 91.88 85 PRO A O 1
ATOM 701 N N . MET A 1 86 ? -0.784 15.963 17.052 1.00 89.44 86 MET A N 1
ATOM 702 C CA . MET A 1 86 ? -0.236 15.437 15.805 1.00 89.44 86 MET A CA 1
ATOM 703 C C . MET A 1 86 ? 0.698 14.262 16.119 1.00 89.44 86 MET A C 1
ATOM 705 O O . MET A 1 86 ? 1.595 14.386 16.952 1.00 89.44 86 MET A O 1
ATOM 709 N N . ILE A 1 87 ? 0.468 13.122 15.468 1.00 90.62 87 ILE A N 1
ATOM 710 C CA . ILE A 1 87 ? 1.338 11.953 15.600 1.00 90.62 87 ILE A CA 1
ATOM 711 C C . ILE A 1 87 ? 2.566 12.195 14.727 1.00 90.62 87 ILE A C 1
ATOM 713 O O . ILE A 1 87 ? 2.439 12.320 13.508 1.00 90.62 87 ILE A O 1
ATOM 717 N N . ASP A 1 88 ? 3.743 12.241 15.346 1.00 91.88 88 ASP A N 1
ATOM 718 C CA . ASP A 1 88 ? 5.000 12.211 14.607 1.00 91.88 88 ASP A CA 1
ATOM 719 C C . ASP A 1 88 ? 5.192 10.812 14.010 1.00 91.88 88 ASP A C 1
ATOM 721 O O . ASP A 1 88 ? 5.243 9.807 14.718 1.00 91.88 88 ASP A O 1
ATOM 725 N N . THR A 1 89 ? 5.228 10.754 12.682 1.00 91.44 89 THR A N 1
ATOM 726 C CA . THR A 1 89 ? 5.427 9.518 11.913 1.00 91.44 89 THR A CA 1
ATOM 727 C C . THR A 1 89 ? 6.892 9.309 11.535 1.00 91.44 89 THR A C 1
ATOM 729 O O . THR A 1 89 ? 7.207 8.382 10.790 1.00 91.44 89 THR A O 1
ATOM 732 N N . ASN A 1 90 ? 7.782 10.190 12.003 1.00 92.56 90 ASN A N 1
ATOM 733 C CA . ASN A 1 90 ? 9.185 10.290 11.617 1.00 92.56 90 ASN A CA 1
ATOM 734 C C . ASN A 1 90 ? 9.380 10.478 10.100 1.00 92.56 90 ASN A C 1
ATOM 736 O O . ASN A 1 90 ? 10.449 10.176 9.562 1.00 92.56 90 ASN A O 1
ATOM 740 N N . VAL A 1 91 ? 8.371 10.997 9.387 1.00 92.19 91 VAL A N 1
ATOM 741 C CA . VAL A 1 91 ? 8.437 11.176 7.927 1.00 92.19 91 VAL A CA 1
ATOM 742 C C . VAL A 1 91 ? 9.616 12.060 7.521 1.00 92.19 91 VAL A C 1
ATOM 744 O O . VAL A 1 91 ? 10.359 11.711 6.605 1.00 92.19 91 VAL A O 1
ATOM 747 N N . ASP A 1 92 ? 9.870 13.138 8.265 1.00 90.94 92 ASP A N 1
ATOM 748 C CA . ASP A 1 92 ? 10.982 14.053 7.997 1.00 90.94 92 ASP A CA 1
ATOM 749 C C . ASP A 1 92 ? 12.344 13.372 8.167 1.00 90.94 92 ASP A C 1
ATOM 751 O O . ASP A 1 92 ? 13.305 13.681 7.462 1.00 90.94 92 ASP A O 1
ATOM 755 N N . GLU A 1 93 ? 12.463 12.442 9.117 1.00 91.62 93 GLU A N 1
ATOM 756 C CA . GLU A 1 93 ? 13.677 11.650 9.294 1.00 91.62 93 GLU A CA 1
ATOM 757 C C . GLU A 1 93 ? 13.898 10.707 8.108 1.00 91.62 93 GLU A C 1
ATOM 759 O O . GLU A 1 93 ? 15.006 10.674 7.562 1.00 91.62 93 GLU A O 1
ATOM 764 N N . GLY A 1 94 ? 12.841 10.020 7.667 1.00 87.00 94 GLY A N 1
ATOM 765 C CA . GLY A 1 94 ? 12.877 9.149 6.493 1.00 87.00 94 GLY A CA 1
ATOM 766 C C . GLY A 1 94 ? 13.262 9.903 5.218 1.00 87.00 94 GLY A C 1
ATOM 767 O O . GLY A 1 94 ? 14.156 9.471 4.489 1.00 87.00 94 GLY A O 1
ATOM 768 N N . VAL A 1 95 ? 12.671 11.079 4.985 1.00 89.06 95 VAL A N 1
ATOM 769 C CA . VAL A 1 95 ? 13.020 11.944 3.844 1.00 89.06 95 VAL A CA 1
ATOM 770 C C . VAL A 1 95 ? 14.492 12.358 3.910 1.00 89.06 95 VAL A C 1
ATOM 772 O O . VAL A 1 95 ? 15.232 12.162 2.943 1.00 89.06 95 VAL A O 1
ATOM 775 N N . ARG A 1 96 ? 14.968 12.827 5.073 1.00 87.81 96 ARG A N 1
ATOM 776 C CA . ARG A 1 96 ? 16.384 13.191 5.269 1.00 87.81 96 ARG A CA 1
ATOM 777 C C . ARG A 1 96 ? 17.336 12.014 5.056 1.00 87.81 96 ARG A C 1
ATOM 779 O O . ARG A 1 96 ? 18.475 12.213 4.629 1.00 87.81 96 ARG A O 1
ATOM 786 N N . GLN A 1 97 ? 16.934 10.789 5.394 1.00 82.62 97 GLN A N 1
ATOM 787 C CA . GLN A 1 97 ? 17.737 9.598 5.115 1.00 82.62 97 GLN A CA 1
ATOM 788 C C . GLN A 1 97 ? 17.874 9.365 3.605 1.00 82.62 97 GLN A C 1
ATOM 790 O O . GLN A 1 97 ? 19.000 9.253 3.119 1.00 82.62 97 GLN A O 1
ATOM 795 N N . ILE A 1 98 ? 16.760 9.382 2.868 1.00 82.50 98 ILE A N 1
ATOM 796 C CA . ILE A 1 98 ? 16.740 9.178 1.411 1.00 82.50 98 ILE A CA 1
ATOM 797 C C . ILE A 1 98 ? 17.604 10.228 0.697 1.00 82.50 98 ILE A C 1
ATOM 799 O O . ILE A 1 98 ? 18.401 9.898 -0.185 1.00 82.50 98 ILE A O 1
ATOM 803 N N . GLU A 1 99 ? 17.493 11.497 1.091 1.00 81.56 99 GLU A N 1
ATOM 804 C CA . GLU A 1 99 ? 18.291 12.586 0.517 1.00 81.56 99 GLU A CA 1
ATOM 805 C C . GLU A 1 99 ? 19.795 12.408 0.769 1.00 81.56 99 GLU A C 1
ATOM 807 O O . GLU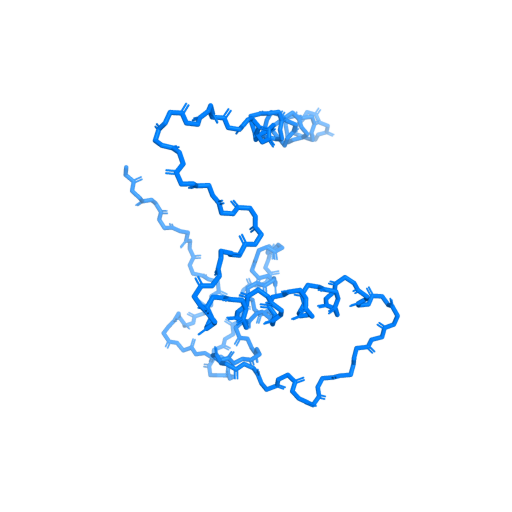 A 1 99 ? 20.608 12.591 -0.143 1.00 81.56 99 GLU A O 1
ATOM 812 N N . ARG A 1 100 ? 20.184 12.006 1.989 1.00 76.25 100 ARG A N 1
ATOM 813 C CA . ARG A 1 100 ? 21.591 11.749 2.341 1.00 76.25 100 ARG A CA 1
ATOM 814 C C . ARG A 1 100 ? 22.184 10.592 1.549 1.00 76.25 100 ARG A C 1
ATOM 816 O O . ARG A 1 100 ? 23.310 10.713 1.068 1.00 76.25 100 ARG A O 1
ATOM 823 N N . GLU A 1 101 ? 21.449 9.495 1.397 1.00 72.12 101 GLU A N 1
ATOM 824 C CA . GLU A 1 101 ? 21.894 8.335 0.617 1.00 72.12 101 GLU A CA 1
ATOM 825 C C . GLU A 1 101 ? 22.111 8.709 -0.856 1.00 72.12 101 GLU A C 1
ATOM 827 O O . GLU A 1 101 ? 23.168 8.410 -1.422 1.00 72.12 101 GLU A O 1
ATOM 832 N N . ARG A 1 102 ? 21.180 9.468 -1.450 1.00 67.94 102 ARG A N 1
ATOM 833 C CA . ARG A 1 102 ? 21.307 9.996 -2.821 1.00 67.94 102 ARG A CA 1
ATOM 834 C C . ARG A 1 102 ? 22.518 10.921 -2.979 1.00 67.94 102 ARG A C 1
ATOM 836 O O . ARG A 1 102 ? 23.285 10.774 -3.930 1.00 67.94 102 ARG A O 1
ATOM 843 N N . ALA A 1 103 ? 22.744 11.828 -2.027 1.00 66.88 103 ALA A N 1
ATOM 844 C CA . ALA A 1 103 ? 23.900 12.726 -2.035 1.00 66.88 103 ALA A CA 1
ATOM 845 C C . ALA A 1 103 ? 25.241 11.997 -1.817 1.00 66.88 103 ALA A C 1
ATOM 847 O O . ALA A 1 103 ? 26.278 12.462 -2.291 1.00 66.88 103 ALA A O 1
ATOM 848 N N . GLY A 1 104 ? 25.239 10.875 -1.091 1.00 65.88 104 GLY A N 1
ATOM 849 C CA . GLY A 1 104 ? 26.415 10.028 -0.879 1.00 65.88 104 GLY A CA 1
ATOM 850 C C . GLY A 1 104 ? 26.789 9.198 -2.111 1.00 65.88 104 GLY A C 1
ATOM 851 O O . GLY A 1 104 ? 27.973 9.065 -2.415 1.00 65.88 104 GLY A O 1
ATOM 852 N N . LEU A 1 105 ? 25.793 8.692 -2.845 1.00 59.06 105 LEU A N 1
ATOM 853 C CA . LEU A 1 105 ? 25.978 7.989 -4.121 1.00 59.06 105 LEU A CA 1
ATOM 854 C C . LEU A 1 105 ? 26.534 8.913 -5.212 1.00 59.06 105 LEU A C 1
ATOM 856 O O . LEU A 1 105 ? 27.488 8.540 -5.887 1.00 59.06 105 LEU A O 1
ATOM 860 N N . ALA A 1 106 ? 26.023 10.144 -5.319 1.00 57.62 106 ALA A N 1
ATOM 861 C CA . ALA A 1 106 ? 26.495 11.128 -6.297 1.00 57.62 106 ALA A CA 1
ATOM 862 C C . ALA A 1 106 ? 27.951 11.596 -6.083 1.00 57.62 106 ALA A C 1
ATOM 864 O O . ALA A 1 106 ? 28.556 12.119 -7.008 1.00 57.62 106 ALA A O 1
ATOM 865 N N . ARG A 1 107 ? 28.526 11.423 -4.881 1.00 55.75 107 ARG A N 1
ATOM 866 C CA . ARG A 1 107 ? 29.935 11.768 -4.583 1.00 55.75 107 ARG A CA 1
ATOM 867 C C . ARG A 1 107 ? 30.926 10.627 -4.826 1.00 55.75 107 ARG A C 1
ATOM 8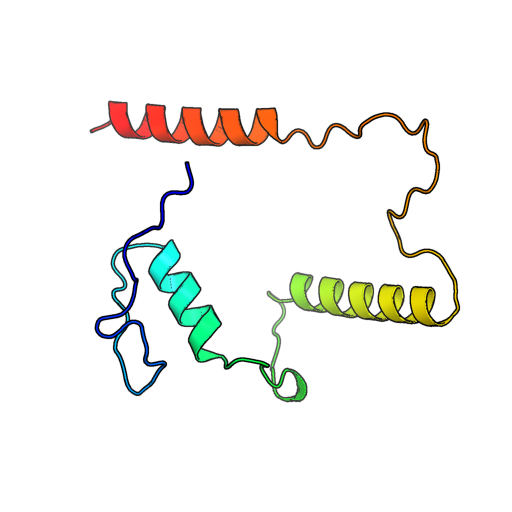69 O O . ARG A 1 107 ? 32.125 10.838 -4.669 1.00 55.75 107 ARG A O 1
ATOM 876 N N . ARG A 1 108 ? 30.443 9.412 -5.104 1.00 53.88 108 ARG A N 1
ATOM 877 C CA . ARG A 1 108 ? 31.279 8.219 -5.344 1.00 53.88 108 ARG A CA 1
ATOM 878 C C . ARG A 1 108 ? 31.449 7.883 -6.830 1.00 53.88 108 ARG A C 1
ATOM 880 O O . ARG A 1 108 ? 32.150 6.921 -7.133 1.00 53.88 108 ARG A O 1
ATOM 887 N N . VAL A 1 109 ? 30.820 8.655 -7.712 1.00 45.06 109 VAL A N 1
ATOM 888 C CA . VAL A 1 109 ? 30.970 8.620 -9.175 1.00 45.06 109 VAL A CA 1
ATOM 889 C C . VAL A 1 109 ? 31.745 9.861 -9.593 1.00 45.06 109 VAL A C 1
ATOM 891 O O . VAL A 1 109 ? 32.608 9.729 -10.483 1.00 45.06 109 VAL A O 1
#

Sequence (109 aa):
EITFEDPIKEDPEKSHPETRFILHSVNSQDQMAWETQGPISNRAAEHLSYSDRGVVLLRRHMREQIERVQRGEDPLGYQRDPGHPMIDTNVDEGVRQIERERAGLARRV

Secondary structure (DSSP, 8-state):
-PPPPPPSBSSTT--TTTS-B--SSHHHHHHHHHHTT-SS--GGG----GGGHHHHHHHHHHHHHHHHHHTTPPPTT----TTPPPPP--HHHHHHHHHHHHHHHTT--